Protein AF-A0A820RDC5-F1 (afdb_monomer_lite)

pLDDT: mean 77.47, std 9.78, range [44.88, 86.75]

Sequence (93 aa):
MFSQLKVSPSVFREWMLSCDNENLKYDFLKQLEKYLPTCDELKTLADFQNEINDLQYSEQYFCAIGDIKRLKQRLKTLLFKANSSRAFSNSRF

Foldseek 3Di:
DCVVPPDDLLVLLVCLVVVPLVPCALVNLVVCLVPQDDLVLLVVLCVCQVVLVVDDPVSVNSNSCSPPPPSVVSSVVSNCVNVVVVVVVPPDD

Structure (mmCIF, N/CA/C/O backbone):
data_AF-A0A820RDC5-F1
#
_entry.id   AF-A0A820RDC5-F1
#
loop_
_atom_site.group_PDB
_atom_site.id
_atom_site.type_symbol
_atom_site.label_atom_id
_atom_site.label_alt_id
_atom_site.label_comp_id
_atom_site.label_asym_id
_atom_site.label_entity_id
_atom_site.label_seq_id
_atom_site.pdbx_PDB_ins_code
_atom_site.Cartn_x
_atom_site.Cartn_y
_atom_site.Cartn_z
_atom_site.occupancy
_atom_site.B_iso_or_equiv
_atom_site.auth_seq_id
_atom_site.auth_comp_id
_atom_site.auth_asym_id
_atom_site.auth_atom_id
_atom_site.pdbx_PDB_model_num
ATOM 1 N N . MET A 1 1 ? 1.698 9.276 -6.633 1.00 68.19 1 MET A N 1
ATOM 2 C CA . MET A 1 1 ? 2.689 8.177 -6.706 1.00 68.19 1 MET A CA 1
ATOM 3 C C . MET A 1 1 ? 2.380 7.182 -7.830 1.00 68.19 1 MET A C 1
ATOM 5 O O . MET A 1 1 ? 3.272 6.898 -8.613 1.00 68.19 1 MET A O 1
ATOM 9 N N . PHE A 1 2 ? 1.134 6.709 -7.987 1.00 66.94 2 PHE A N 1
ATOM 10 C CA . PHE A 1 2 ? 0.779 5.680 -8.981 1.00 66.94 2 PHE A CA 1
ATOM 11 C C . PHE A 1 2 ? 0.778 6.154 -10.441 1.00 66.94 2 PHE A C 1
ATOM 13 O O . PHE A 1 2 ? 0.897 5.335 -11.332 1.00 66.94 2 PHE A O 1
ATOM 20 N N . SER A 1 3 ? 0.749 7.465 -10.708 1.00 66.56 3 SER A N 1
ATOM 21 C CA . SER A 1 3 ? 0.844 8.004 -12.078 1.00 66.56 3 SER A CA 1
ATOM 22 C C . SER A 1 3 ? 2.156 7.638 -12.796 1.00 66.56 3 SER A C 1
ATOM 24 O O . SER A 1 3 ? 2.193 7.603 -14.023 1.00 66.56 3 SER A O 1
ATOM 26 N N . GLN A 1 4 ? 3.226 7.323 -12.051 1.00 67.56 4 GLN A N 1
ATOM 27 C CA . GLN A 1 4 ? 4.468 6.801 -12.636 1.00 67.56 4 GLN A CA 1
ATOM 28 C C . GLN A 1 4 ? 4.421 5.290 -12.903 1.00 67.56 4 GLN A C 1
ATOM 30 O O . GLN A 1 4 ? 5.213 4.791 -13.701 1.00 67.56 4 GLN A O 1
ATOM 35 N N . LEU A 1 5 ? 3.490 4.566 -12.278 1.00 70.25 5 LEU A N 1
ATOM 36 C CA . LEU A 1 5 ? 3.246 3.159 -12.555 1.00 70.25 5 LEU A CA 1
ATOM 37 C C . LEU A 1 5 ? 2.231 3.041 -13.684 1.00 70.25 5 LEU A C 1
ATOM 39 O O . LEU A 1 5 ? 1.029 3.156 -13.484 1.00 70.25 5 LEU A O 1
ATOM 43 N N . LYS A 1 6 ? 2.718 2.733 -14.884 1.00 74.19 6 LYS A N 1
ATOM 44 C CA . LYS A 1 6 ? 1.867 2.349 -16.018 1.00 74.19 6 LYS A CA 1
ATOM 45 C C . LYS A 1 6 ? 1.441 0.877 -15.931 1.00 74.19 6 LYS A C 1
ATOM 47 O O . LYS A 1 6 ? 1.501 0.165 -16.929 1.00 74.19 6 LYS A O 1
ATOM 52 N N . VAL A 1 7 ? 1.078 0.394 -14.741 1.00 81.81 7 VAL A N 1
ATOM 53 C CA . VAL A 1 7 ? 0.695 -1.011 -14.526 1.00 81.81 7 VAL A CA 1
ATOM 54 C C . VAL A 1 7 ? -0.639 -1.125 -13.810 1.00 81.81 7 VAL A C 1
ATOM 56 O O . VAL A 1 7 ? -1.001 -0.273 -13.003 1.00 81.81 7 VAL A O 1
ATOM 59 N N . SER A 1 8 ? -1.362 -2.203 -14.104 1.00 85.38 8 SER A N 1
ATOM 60 C CA . SER A 1 8 ? -2.642 -2.508 -13.462 1.00 85.38 8 SER A CA 1
ATOM 61 C C . SER A 1 8 ? -2.453 -2.905 -11.989 1.00 85.38 8 SER A C 1
ATOM 63 O O . SER A 1 8 ? -1.401 -3.453 -11.642 1.00 85.38 8 SER A O 1
ATOM 65 N N . PRO A 1 9 ? -3.463 -2.698 -11.122 1.00 81.94 9 PRO A N 1
ATOM 66 C CA . PRO A 1 9 ? -3.401 -3.064 -9.704 1.00 81.94 9 PRO A CA 1
ATOM 67 C C . PRO A 1 9 ? -3.052 -4.545 -9.466 1.00 81.94 9 PRO A C 1
ATOM 69 O O . PRO A 1 9 ? -2.311 -4.851 -8.533 1.00 81.94 9 PRO A O 1
ATOM 72 N N . SER A 1 10 ? -3.465 -5.458 -10.354 1.00 83.38 10 SER A N 1
ATOM 73 C CA . SER A 1 10 ? -3.090 -6.882 -10.288 1.00 83.38 10 SER A CA 1
ATOM 74 C C . SER A 1 10 ? -1.587 -7.117 -10.476 1.00 83.38 10 SER A C 1
ATOM 76 O O . SER A 1 10 ? -0.975 -7.854 -9.710 1.00 83.38 10 SER A O 1
ATOM 78 N N . VAL A 1 11 ? -0.971 -6.444 -11.453 1.00 85.94 11 VAL A N 1
ATOM 79 C CA . VAL A 1 11 ? 0.480 -6.529 -11.709 1.00 85.94 11 VAL A CA 1
ATOM 80 C C . VAL A 1 11 ? 1.256 -5.895 -10.557 1.00 85.94 11 VAL A C 1
ATOM 82 O O . VAL A 1 11 ? 2.259 -6.434 -10.099 1.00 85.94 11 VAL A O 1
ATOM 85 N N . PHE A 1 12 ? 0.759 -4.773 -10.033 1.00 84.56 12 PHE A N 1
ATOM 86 C CA . PHE A 1 12 ? 1.358 -4.119 -8.875 1.00 84.56 12 PHE A CA 1
ATOM 87 C C . PHE A 1 12 ? 1.365 -5.017 -7.630 1.00 84.56 12 PHE A C 1
ATOM 89 O O . PHE A 1 12 ? 2.375 -5.110 -6.926 1.00 84.56 12 PHE A O 1
ATOM 96 N N . ARG A 1 13 ? 0.252 -5.714 -7.379 1.00 85.50 13 ARG A N 1
ATOM 97 C CA . ARG A 1 13 ? 0.150 -6.726 -6.324 1.00 85.50 13 ARG A CA 1
ATOM 98 C C . ARG A 1 13 ? 1.208 -7.813 -6.504 1.00 85.50 13 ARG A C 1
ATOM 100 O O . ARG A 1 13 ? 1.857 -8.200 -5.535 1.00 85.50 13 ARG A O 1
ATOM 107 N N . GLU A 1 14 ? 1.408 -8.277 -7.730 1.00 86.19 14 GLU A N 1
ATOM 108 C CA . GLU A 1 14 ? 2.399 -9.302 -8.054 1.00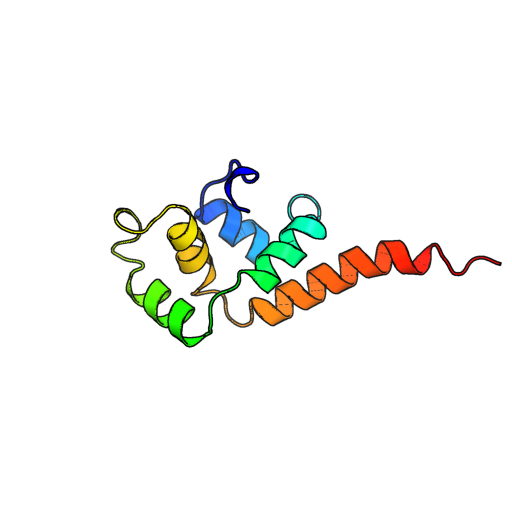 86.19 14 GLU A CA 1
ATOM 109 C C . GLU A 1 14 ? 3.832 -8.823 -7.793 1.00 86.19 14 GLU A C 1
ATOM 111 O O . GLU A 1 14 ? 4.609 -9.530 -7.154 1.00 86.19 14 GLU A O 1
ATOM 116 N N . TRP A 1 15 ? 4.158 -7.577 -8.146 1.00 84.88 15 TRP A N 1
ATOM 117 C CA . TRP A 1 15 ? 5.444 -6.959 -7.798 1.00 84.88 15 TRP A CA 1
ATOM 118 C C . TRP A 1 15 ? 5.673 -6.876 -6.285 1.00 84.88 15 TRP A C 1
ATOM 120 O O . TRP A 1 15 ? 6.785 -7.120 -5.813 1.00 84.88 15 TRP A O 1
ATOM 130 N N . MET A 1 16 ? 4.627 -6.573 -5.507 1.00 82.75 16 MET A N 1
ATOM 131 C CA . MET A 1 16 ? 4.690 -6.568 -4.038 1.00 82.75 16 MET A CA 1
ATOM 132 C C . MET A 1 16 ? 4.860 -7.971 -3.441 1.00 82.75 16 MET A C 1
ATOM 134 O O . MET A 1 16 ? 5.527 -8.126 -2.416 1.00 82.75 16 MET A O 1
ATOM 138 N N . LEU A 1 17 ? 4.266 -8.995 -4.057 1.00 82.81 17 LEU A N 1
ATOM 139 C CA . LEU A 1 17 ? 4.404 -10.393 -3.635 1.00 82.81 17 LEU A CA 1
ATOM 140 C C . LEU A 1 17 ? 5.794 -10.950 -3.956 1.00 82.81 17 LEU A C 1
ATOM 142 O O . LEU A 1 17 ? 6.406 -11.577 -3.090 1.00 82.81 17 LEU A O 1
ATOM 146 N N . SER A 1 18 ? 6.287 -10.677 -5.163 1.00 82.75 18 SER A N 1
ATOM 147 C CA . SER A 1 18 ? 7.602 -11.106 -5.650 1.00 82.75 18 SER A CA 1
ATOM 148 C C . SER A 1 18 ? 8.751 -10.242 -5.132 1.00 82.75 18 SER A C 1
ATOM 150 O O . SER A 1 18 ? 9.911 -10.593 -5.337 1.00 82.75 18 SER A O 1
ATOM 152 N N . CYS A 1 19 ? 8.458 -9.144 -4.420 1.00 75.75 19 CYS A N 1
ATOM 153 C CA . CYS A 1 19 ? 9.462 -8.199 -3.932 1.00 75.75 19 CYS A CA 1
ATOM 154 C C . CYS A 1 19 ? 10.383 -7.716 -5.071 1.00 75.75 19 CYS A C 1
ATOM 156 O O . CYS A 1 19 ? 11.612 -7.771 -4.964 1.00 75.75 19 CYS A O 1
ATOM 158 N N . ASP A 1 20 ? 9.772 -7.266 -6.168 1.00 78.00 20 ASP A N 1
ATOM 159 C CA . ASP A 1 20 ? 10.472 -6.918 -7.403 1.00 78.00 20 ASP A CA 1
ATOM 160 C C . ASP A 1 20 ? 11.316 -5.642 -7.238 1.00 78.00 20 ASP A C 1
ATOM 162 O O . ASP A 1 20 ? 10.812 -4.519 -7.264 1.00 78.00 20 ASP A O 1
ATOM 166 N N . ASN A 1 21 ? 12.620 -5.811 -7.010 1.00 70.00 21 ASN A N 1
ATOM 167 C CA . ASN A 1 21 ? 13.537 -4.712 -6.691 1.00 70.00 21 ASN A CA 1
ATOM 168 C C . ASN A 1 21 ? 13.976 -3.908 -7.934 1.00 70.00 21 ASN A C 1
ATOM 170 O O . ASN A 1 21 ? 14.642 -2.883 -7.784 1.00 70.00 21 ASN A O 1
ATOM 174 N N . GLU A 1 22 ? 13.643 -4.361 -9.145 1.00 73.38 22 GLU A N 1
ATOM 175 C CA . GLU A 1 22 ? 13.956 -3.645 -10.389 1.00 73.38 22 GLU A CA 1
ATOM 176 C C . GLU A 1 22 ? 12.891 -2.596 -10.710 1.00 73.38 22 GLU A C 1
ATOM 178 O O . GLU A 1 22 ? 13.212 -1.440 -11.009 1.00 73.38 22 GLU A O 1
ATOM 183 N N . ASN A 1 23 ? 11.618 -2.972 -10.575 1.00 74.25 23 ASN A N 1
ATOM 184 C CA . ASN A 1 23 ? 10.500 -2.071 -10.830 1.00 74.25 23 ASN A CA 1
ATOM 185 C C . ASN A 1 23 ? 10.176 -1.188 -9.613 1.00 74.25 23 ASN A C 1
ATOM 187 O O . ASN A 1 23 ? 9.840 -0.007 -9.762 1.00 74.25 23 ASN A O 1
ATOM 191 N N . LEU A 1 24 ? 10.330 -1.713 -8.392 1.00 78.00 24 LEU A N 1
ATOM 192 C CA . LEU A 1 24 ? 10.066 -0.976 -7.155 1.00 78.00 24 LEU A CA 1
ATOM 193 C C . LEU A 1 24 ? 11.318 -0.233 -6.678 1.00 78.00 24 LEU A C 1
ATOM 195 O O . LEU A 1 24 ? 12.0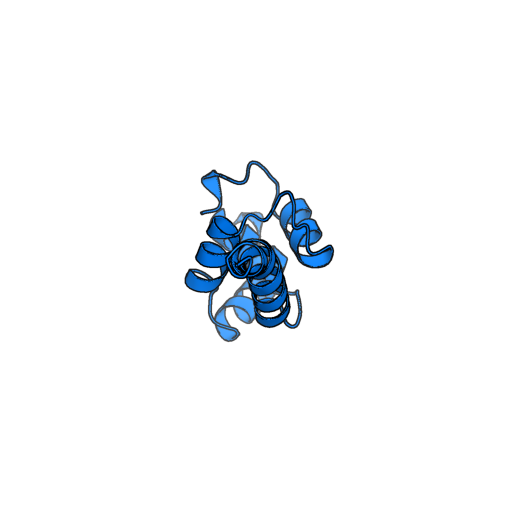51 -0.674 -5.792 1.00 78.00 24 LEU A O 1
ATOM 199 N N . LYS A 1 25 ? 11.554 0.943 -7.265 1.00 80.75 25 LYS A N 1
ATOM 200 C CA . LYS A 1 25 ? 12.671 1.816 -6.875 1.00 80.75 25 LYS A CA 1
ATOM 201 C C . LYS A 1 25 ? 12.522 2.329 -5.442 1.00 80.75 25 LYS A C 1
ATOM 203 O O . LYS A 1 25 ? 11.414 2.529 -4.948 1.00 80.75 25 LYS A O 1
ATOM 208 N N . TYR A 1 26 ? 13.656 2.648 -4.814 1.00 82.25 26 TYR A N 1
ATOM 209 C CA . TYR A 1 26 ? 13.712 3.184 -3.449 1.00 82.25 26 TYR A CA 1
ATOM 210 C C . TYR A 1 26 ? 12.762 4.370 -3.226 1.00 82.25 26 TYR A C 1
ATOM 212 O O . TYR A 1 26 ? 12.030 4.373 -2.245 1.00 82.25 26 TYR A O 1
ATOM 220 N N . ASP A 1 27 ? 12.733 5.347 -4.140 1.00 82.25 27 ASP A N 1
ATOM 221 C CA . ASP A 1 27 ? 11.869 6.529 -4.005 1.00 82.25 27 ASP A CA 1
ATOM 222 C C . ASP A 1 27 ? 10.382 6.153 -4.005 1.00 82.25 27 ASP A C 1
ATOM 224 O O . ASP A 1 27 ? 9.618 6.590 -3.145 1.00 82.25 27 ASP A O 1
ATOM 228 N N . PHE A 1 28 ? 9.997 5.242 -4.903 1.00 83.00 28 PHE A N 1
ATOM 229 C CA . PHE A 1 28 ? 8.635 4.738 -4.989 1.00 83.00 28 PHE A CA 1
ATOM 230 C C . PHE A 1 28 ? 8.234 3.968 -3.728 1.00 83.00 28 PHE A C 1
ATOM 232 O O . PHE A 1 28 ? 7.170 4.220 -3.170 1.00 83.00 28 PHE A O 1
ATOM 239 N N . LEU A 1 29 ? 9.101 3.085 -3.227 1.00 83.75 29 LEU A N 1
ATOM 240 C CA . LEU A 1 29 ? 8.878 2.375 -1.968 1.00 83.75 29 LEU A CA 1
ATOM 241 C C . LEU A 1 29 ? 8.748 3.346 -0.782 1.00 83.75 29 LEU A C 1
ATOM 243 O O . LEU A 1 29 ? 7.901 3.154 0.087 1.00 83.75 29 LEU A O 1
ATOM 247 N N . LYS A 1 30 ? 9.545 4.419 -0.755 1.00 85.06 30 LYS A N 1
ATOM 248 C CA . LYS A 1 30 ? 9.490 5.442 0.299 1.00 85.06 30 LYS A CA 1
ATOM 249 C C . LYS A 1 30 ? 8.178 6.219 0.263 1.00 85.06 30 LYS A C 1
ATOM 251 O O . LYS A 1 30 ? 7.585 6.482 1.307 1.00 85.06 30 LYS A O 1
ATOM 256 N N . GLN A 1 31 ? 7.718 6.573 -0.937 1.00 85.81 31 GLN A N 1
ATOM 257 C CA . GLN A 1 31 ? 6.398 7.165 -1.127 1.00 85.81 31 GLN A CA 1
ATOM 258 C C . GLN A 1 31 ? 5.316 6.183 -0.679 1.00 85.81 31 GLN A C 1
ATOM 260 O O . GLN A 1 31 ? 4.458 6.561 0.110 1.00 85.81 31 GLN A O 1
ATOM 265 N N . LEU A 1 32 ? 5.391 4.922 -1.102 1.00 83.06 32 LEU A N 1
ATOM 266 C CA . LEU A 1 32 ? 4.418 3.902 -0.734 1.00 83.06 32 LEU A CA 1
ATOM 267 C C . LEU A 1 32 ? 4.332 3.723 0.785 1.00 83.06 32 LEU A C 1
ATOM 269 O O . LEU A 1 32 ? 3.229 3.634 1.296 1.00 83.06 32 LEU A O 1
ATOM 273 N N . GLU A 1 33 ? 5.455 3.743 1.513 1.00 84.25 33 GLU A N 1
ATOM 274 C CA . GLU A 1 33 ? 5.465 3.719 2.984 1.00 84.25 33 GLU A CA 1
ATOM 275 C C . GLU A 1 33 ? 4.784 4.956 3.593 1.00 84.25 33 GLU A C 1
ATOM 277 O O . GLU A 1 33 ? 4.018 4.825 4.546 1.00 84.25 33 GLU A O 1
ATOM 282 N N . LYS A 1 34 ? 5.038 6.148 3.037 1.00 83.69 34 LYS A N 1
ATOM 283 C CA . LYS A 1 34 ? 4.487 7.420 3.533 1.00 83.69 34 LYS A CA 1
ATOM 284 C C . LYS A 1 34 ? 2.989 7.566 3.270 1.00 83.69 34 LYS A C 1
ATOM 286 O O . LYS A 1 34 ? 2.281 8.129 4.097 1.00 83.69 34 LYS A O 1
ATOM 291 N N . TYR A 1 35 ? 2.528 7.101 2.115 1.00 83.00 35 TYR A N 1
ATOM 292 C CA . TYR A 1 35 ? 1.127 7.166 1.712 1.00 83.00 35 TYR A CA 1
ATOM 293 C C . TYR A 1 35 ? 0.348 5.895 2.062 1.00 83.00 35 TYR A C 1
ATOM 295 O O . TYR A 1 35 ? -0.824 5.796 1.712 1.00 83.00 35 TYR A O 1
ATOM 303 N N . LEU A 1 36 ? 0.982 4.916 2.717 1.00 81.62 36 LEU A N 1
ATOM 304 C CA . LEU A 1 36 ? 0.327 3.673 3.095 1.00 81.62 36 LEU A CA 1
ATOM 305 C C . LEU A 1 36 ? -0.771 3.979 4.120 1.00 81.62 36 LEU A C 1
ATOM 307 O O . LEU A 1 36 ? -0.448 4.480 5.204 1.00 81.62 36 LEU A O 1
ATOM 311 N N . PRO A 1 37 ? -2.039 3.659 3.821 1.00 81.06 37 PRO A N 1
ATOM 312 C CA . PRO A 1 37 ? -3.122 3.903 4.752 1.00 81.06 37 PRO A CA 1
ATOM 313 C C . PRO A 1 37 ? -3.002 2.989 5.983 1.00 81.06 37 PRO A C 1
ATOM 315 O O . PRO A 1 37 ? -2.171 2.072 6.066 1.00 81.06 37 PRO A O 1
ATOM 318 N N . THR A 1 38 ? -3.790 3.288 7.009 1.00 82.25 38 THR A N 1
ATOM 319 C CA . THR A 1 38 ? -3.757 2.565 8.285 1.00 82.25 38 THR A CA 1
ATOM 320 C C . THR A 1 38 ? -4.242 1.121 8.101 1.00 82.25 38 THR A C 1
ATOM 322 O O . THR A 1 38 ? -4.941 0.806 7.145 1.00 82.25 38 THR A O 1
ATOM 325 N N . CYS A 1 39 ? -3.891 0.209 9.015 1.00 75.69 39 CYS A N 1
ATOM 326 C CA . CYS A 1 39 ? -4.368 -1.180 8.937 1.00 75.69 39 CYS A CA 1
ATOM 327 C C . CYS A 1 39 ? -5.902 -1.290 8.915 1.00 75.69 39 CYS A C 1
ATOM 329 O O . CYS A 1 39 ? -6.415 -2.243 8.342 1.00 75.69 39 CYS A O 1
ATOM 331 N N . ASP A 1 40 ? -6.598 -0.339 9.540 1.00 81.50 40 ASP A N 1
ATOM 332 C CA . ASP A 1 40 ? -8.061 -0.261 9.553 1.00 81.50 40 ASP A CA 1
ATOM 333 C C . ASP A 1 40 ? -8.608 0.103 8.165 1.00 81.50 40 ASP A C 1
ATOM 335 O O . ASP A 1 40 ? -9.378 -0.650 7.587 1.00 81.50 40 ASP A O 1
ATOM 339 N N . GLU A 1 41 ? -8.070 1.166 7.563 1.00 83.19 41 GLU A N 1
ATOM 340 C CA . GLU A 1 41 ? -8.375 1.605 6.195 1.00 83.19 41 GLU A CA 1
ATOM 341 C C . GLU A 1 41 ? -8.110 0.505 5.159 1.00 83.19 41 GLU A C 1
ATOM 343 O O . GLU A 1 41 ? -8.929 0.264 4.283 1.00 83.19 41 GLU A O 1
ATOM 348 N N . LEU A 1 42 ? -6.987 -0.217 5.267 1.00 83.12 42 LEU A N 1
ATOM 349 C CA . LEU A 1 42 ? -6.697 -1.347 4.375 1.00 83.12 42 LEU A CA 1
ATOM 350 C C . LEU A 1 42 ? -7.714 -2.480 4.527 1.00 83.12 42 LEU A C 1
ATOM 352 O O . LEU A 1 42 ? -8.034 -3.143 3.545 1.00 83.12 42 LEU A O 1
ATOM 356 N N . LYS A 1 43 ? -8.205 -2.710 5.747 1.00 80.12 43 LYS A N 1
ATOM 357 C CA . LYS A 1 43 ? -9.250 -3.698 6.023 1.00 80.12 43 LYS A CA 1
ATOM 358 C C . LYS A 1 43 ? -10.568 -3.284 5.387 1.00 80.12 43 LYS A C 1
ATOM 360 O O . LYS A 1 43 ? -11.198 -4.108 4.738 1.00 80.12 43 LYS A O 1
ATOM 365 N N . THR A 1 44 ? -10.934 -2.017 5.544 1.00 83.94 44 THR A N 1
ATOM 366 C CA . THR A 1 44 ? -12.109 -1.422 4.911 1.00 83.94 44 THR A CA 1
ATOM 367 C C . THR A 1 44 ? -12.008 -1.543 3.394 1.00 83.94 44 THR A C 1
ATOM 369 O O . THR A 1 44 ? -12.896 -2.099 2.762 1.00 83.94 44 THR A O 1
ATOM 372 N N . LEU A 1 45 ? -10.879 -1.148 2.801 1.00 83.62 45 LEU A N 1
ATOM 373 C CA . LEU A 1 45 ? -10.639 -1.279 1.362 1.00 83.62 45 LEU A CA 1
ATOM 374 C C . LEU A 1 45 ? -10.685 -2.736 0.881 1.00 83.62 45 LEU A C 1
ATOM 376 O O . LEU A 1 45 ? -11.169 -2.989 -0.216 1.00 83.62 45 LEU A O 1
ATOM 380 N N . ALA A 1 46 ? -10.202 -3.693 1.677 1.00 79.19 46 ALA A N 1
ATOM 381 C CA . ALA A 1 46 ? -10.297 -5.116 1.353 1.00 79.19 46 ALA A CA 1
ATOM 382 C C . ALA A 1 46 ? -11.751 -5.630 1.355 1.00 79.19 46 ALA A C 1
ATOM 384 O O . ALA A 1 46 ? -12.074 -6.535 0.586 1.00 79.19 46 ALA A O 1
ATOM 385 N N . ASP A 1 47 ? -12.629 -5.041 2.170 1.00 83.25 47 ASP A N 1
ATOM 386 C CA . ASP A 1 47 ? -14.071 -5.317 2.157 1.00 83.25 47 ASP A CA 1
ATOM 387 C C . ASP A 1 47 ? -14.717 -4.804 0.855 1.00 83.25 47 ASP A C 1
ATOM 389 O O . ASP A 1 47 ? -15.467 -5.520 0.188 1.00 83.25 47 ASP A O 1
ATOM 393 N N . PHE A 1 48 ? -14.287 -3.624 0.396 1.00 79.81 48 PHE A N 1
ATOM 394 C CA . PHE A 1 48 ? -14.692 -3.022 -0.879 1.00 79.81 48 PHE A CA 1
ATOM 395 C C . PHE A 1 48 ? -14.050 -3.659 -2.126 1.00 79.81 48 PHE A C 1
ATOM 397 O O . PHE A 1 48 ? -14.214 -3.128 -3.224 1.00 79.81 48 PHE A O 1
ATOM 404 N N . GLN A 1 49 ? -13.365 -4.811 -2.032 1.00 74.88 49 GLN A N 1
ATOM 405 C CA . GLN A 1 49 ? -12.760 -5.438 -3.223 1.00 74.88 49 GLN A CA 1
ATOM 406 C C . GLN A 1 49 ? -13.788 -5.798 -4.307 1.00 74.88 49 GLN A C 1
ATOM 408 O O . GLN A 1 49 ? -13.428 -5.872 -5.478 1.00 74.88 49 GLN A O 1
ATOM 413 N N . ASN A 1 50 ? -15.053 -6.035 -3.929 1.00 77.94 50 ASN A N 1
ATOM 414 C CA . ASN A 1 50 ? -16.133 -6.281 -4.892 1.00 77.94 50 ASN A CA 1
ATOM 415 C C . ASN A 1 50 ? -16.461 -5.028 -5.723 1.00 77.94 50 ASN A C 1
ATOM 417 O O . ASN A 1 50 ? -16.805 -5.147 -6.893 1.00 77.94 50 ASN A O 1
ATOM 421 N N . GLU A 1 51 ? -16.264 -3.841 -5.149 1.00 83.38 51 GLU A N 1
ATOM 422 C CA . GLU A 1 51 ? -16.591 -2.536 -5.735 1.00 83.38 51 GLU A CA 1
ATOM 423 C C . GLU A 1 51 ? -15.316 -1.778 -6.167 1.00 83.38 51 GLU A C 1
ATOM 425 O O . GLU A 1 51 ? -15.297 -0.556 -6.279 1.00 83.38 51 GLU A O 1
ATOM 430 N N . ILE A 1 52 ? -14.222 -2.497 -6.455 1.00 80.00 52 ILE A N 1
ATOM 431 C CA . ILE A 1 52 ? -12.950 -1.926 -6.943 1.00 80.00 52 ILE A CA 1
ATOM 432 C C . ILE A 1 52 ? -13.125 -0.990 -8.151 1.00 80.00 52 ILE A C 1
ATOM 434 O O . ILE A 1 52 ? -12.370 -0.034 -8.295 1.00 80.00 52 ILE A O 1
ATOM 438 N N . ASN A 1 53 ? -14.115 -1.230 -9.012 1.00 79.00 53 ASN A N 1
ATOM 439 C CA . ASN A 1 53 ? -14.367 -0.375 -10.176 1.00 79.00 53 ASN A CA 1
ATOM 440 C C . ASN A 1 53 ? -14.949 1.002 -9.809 1.00 79.00 53 ASN A C 1
ATOM 442 O O . ASN A 1 53 ? -14.779 1.935 -10.591 1.00 79.00 53 ASN A O 1
ATOM 446 N N . ASP A 1 54 ? -15.598 1.127 -8.649 1.00 82.88 54 ASP A N 1
ATOM 447 C CA . ASP A 1 54 ? -16.170 2.386 -8.148 1.00 82.88 54 ASP A CA 1
ATOM 448 C C . ASP A 1 54 ? -15.144 3.194 -7.323 1.00 82.88 54 ASP A C 1
ATOM 450 O O . ASP A 1 54 ? -15.206 4.419 -7.229 1.00 82.88 54 ASP A O 1
ATOM 454 N N . LEU A 1 55 ? -14.127 2.507 -6.790 1.00 82.75 55 LEU A N 1
ATOM 455 C CA . LEU A 1 55 ? -13.018 3.100 -6.042 1.00 82.75 55 LEU A CA 1
ATOM 456 C C . LEU A 1 55 ? -12.099 3.948 -6.932 1.00 82.75 55 LEU A C 1
ATOM 458 O O . LEU A 1 55 ? -11.843 3.639 -8.104 1.00 82.75 55 LEU A O 1
ATOM 462 N N . GLN A 1 56 ? -11.508 4.997 -6.352 1.00 83.31 56 GLN A N 1
ATOM 463 C CA . GLN A 1 56 ? -10.571 5.849 -7.079 1.00 83.31 56 GLN A CA 1
ATOM 464 C C . GLN A 1 56 ? -9.319 5.078 -7.495 1.00 83.31 56 GLN A C 1
ATOM 466 O O . GLN A 1 56 ? -8.863 4.173 -6.801 1.00 83.31 56 GLN A O 1
ATOM 471 N N . TYR A 1 57 ? -8.668 5.518 -8.577 1.00 81.56 57 TYR A N 1
ATOM 472 C CA . TYR A 1 57 ? -7.467 4.869 -9.115 1.00 81.56 57 TYR A CA 1
ATOM 473 C C . TYR A 1 57 ? -6.416 4.535 -8.044 1.00 81.56 57 TYR A C 1
ATOM 475 O O . TYR A 1 57 ? -5.900 3.430 -8.040 1.00 81.56 57 TYR A O 1
ATOM 483 N N . SER A 1 58 ? -6.133 5.443 -7.097 1.00 80.88 58 SER A N 1
ATOM 484 C CA . SER A 1 58 ? -5.192 5.170 -5.993 1.00 80.88 58 SER A CA 1
ATOM 485 C C . SER A 1 58 ? -5.705 4.117 -5.006 1.00 80.88 58 SER A C 1
ATOM 487 O O . SER A 1 58 ? -4.924 3.296 -4.530 1.00 80.88 58 SER A O 1
ATOM 489 N N . GLU A 1 59 ? -6.999 4.127 -4.699 1.00 84.75 59 GLU A N 1
ATOM 490 C CA . GLU A 1 59 ? -7.634 3.180 -3.780 1.00 84.75 59 GLU A CA 1
ATOM 491 C C . GLU A 1 59 ? -7.669 1.770 -4.359 1.00 84.75 59 GLU A C 1
ATOM 493 O O . GLU A 1 59 ? -7.452 0.816 -3.620 1.00 84.75 59 GLU A O 1
ATOM 498 N N . GLN A 1 60 ? -7.813 1.624 -5.678 1.00 86.75 60 GLN A N 1
ATOM 499 C CA . GLN A 1 60 ? -7.712 0.326 -6.350 1.00 86.75 60 GLN A CA 1
ATOM 500 C C . GLN A 1 60 ? -6.362 -0.354 -6.077 1.00 86.75 60 GLN A C 1
ATOM 502 O O . GLN A 1 60 ? -6.311 -1.559 -5.824 1.00 86.75 60 GLN A O 1
ATOM 507 N N . TYR A 1 61 ? -5.260 0.409 -6.053 1.00 84.69 61 TYR A N 1
ATOM 508 C CA . TYR A 1 61 ? -3.947 -0.129 -5.671 1.00 84.69 61 TYR A CA 1
ATOM 509 C C . TYR A 1 61 ? -3.896 -0.515 -4.197 1.00 84.69 61 TYR A C 1
ATOM 511 O O . TYR A 1 61 ? -3.348 -1.567 -3.868 1.00 84.69 61 TYR A O 1
ATOM 519 N N . PHE A 1 62 ? -4.446 0.319 -3.312 1.00 84.56 62 PHE A N 1
ATOM 520 C CA . PHE A 1 62 ? -4.460 0.040 -1.876 1.00 84.56 62 PHE A CA 1
ATOM 521 C C . PHE A 1 62 ? -5.340 -1.162 -1.523 1.00 84.56 62 PHE A C 1
ATOM 523 O O . PHE A 1 62 ? -4.937 -1.974 -0.697 1.00 84.56 62 PHE A O 1
ATOM 530 N N . CYS A 1 63 ? -6.476 -1.327 -2.194 1.00 85.19 63 CYS A N 1
ATOM 531 C CA . CYS A 1 63 ? -7.343 -2.496 -2.107 1.00 85.19 63 CYS A CA 1
ATOM 532 C C . CYS A 1 63 ? -6.603 -3.757 -2.585 1.00 85.19 63 CYS A C 1
ATOM 534 O O . CYS A 1 63 ? -6.515 -4.741 -1.850 1.00 85.19 63 CYS A O 1
ATOM 536 N N . ALA A 1 64 ? -5.943 -3.696 -3.750 1.00 83.25 64 ALA A N 1
ATOM 537 C CA . ALA A 1 64 ? -5.188 -4.823 -4.305 1.00 83.25 64 ALA A CA 1
ATOM 538 C C . ALA A 1 64 ? -4.033 -5.304 -3.404 1.00 83.25 64 ALA A C 1
ATOM 540 O O . ALA A 1 64 ? -3.692 -6.490 -3.412 1.00 83.25 64 ALA A O 1
ATOM 541 N N . ILE A 1 65 ?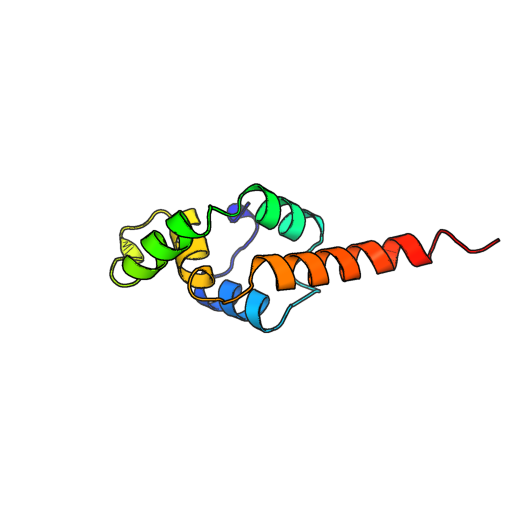 -3.427 -4.405 -2.619 1.00 80.62 65 ILE A N 1
ATOM 542 C CA . ILE A 1 65 ? -2.372 -4.746 -1.649 1.00 80.62 65 ILE A CA 1
ATOM 543 C C . ILE A 1 65 ? -2.881 -4.896 -0.207 1.00 80.62 65 ILE A C 1
ATOM 545 O O . ILE A 1 65 ? -2.111 -5.337 0.646 1.00 80.62 65 ILE A O 1
ATOM 549 N N . GLY A 1 66 ? -4.136 -4.547 0.081 1.00 78.06 66 GLY A N 1
ATOM 550 C CA . GLY A 1 66 ? -4.727 -4.575 1.425 1.00 78.06 66 GLY A CA 1
ATOM 551 C C . GLY A 1 66 ? -4.891 -5.987 1.982 1.00 78.06 66 GLY A C 1
ATOM 552 O O . GLY A 1 66 ? -4.724 -6.203 3.181 1.00 78.06 66 GLY A O 1
ATOM 553 N N . ASP A 1 67 ? -5.084 -6.965 1.097 1.00 76.12 67 ASP A N 1
ATOM 554 C CA . ASP A 1 67 ? -5.071 -8.395 1.428 1.00 76.12 67 ASP A CA 1
ATOM 555 C C . ASP A 1 67 ? -3.656 -8.923 1.768 1.00 76.12 67 ASP A C 1
ATOM 557 O O . ASP A 1 67 ? -3.487 -9.925 2.473 1.00 76.12 67 ASP A O 1
ATOM 561 N N . ILE A 1 68 ? -2.592 -8.236 1.327 1.00 79.5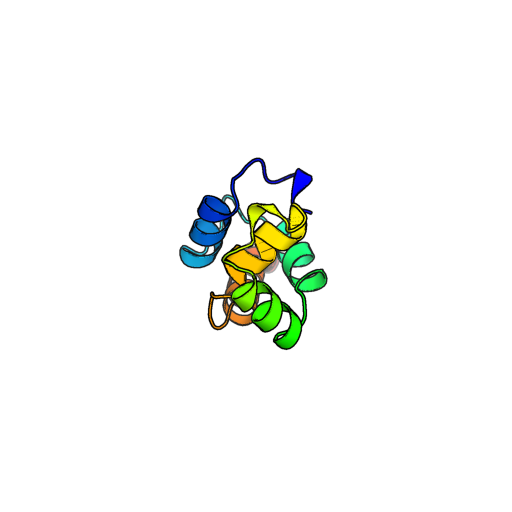0 68 ILE A N 1
ATOM 562 C CA . ILE A 1 68 ? -1.216 -8.696 1.549 1.00 79.50 68 ILE A CA 1
ATOM 563 C C . ILE A 1 68 ? -0.843 -8.541 3.027 1.00 79.50 68 ILE A C 1
ATOM 565 O O . ILE A 1 68 ? -0.484 -7.469 3.527 1.00 79.50 68 ILE A O 1
ATOM 569 N N . LYS A 1 69 ? -0.805 -9.672 3.735 1.00 73.62 69 LYS A N 1
ATOM 570 C CA . LYS A 1 69 ? -0.318 -9.717 5.117 1.00 73.62 69 LYS A CA 1
ATOM 571 C C . LYS A 1 69 ? 1.128 -9.228 5.209 1.00 73.62 69 LYS A C 1
ATOM 573 O O . LYS A 1 69 ? 2.003 -9.632 4.444 1.00 73.62 69 LYS A O 1
ATOM 578 N N . ARG A 1 70 ? 1.392 -8.405 6.231 1.00 77.56 70 ARG A N 1
ATOM 579 C CA . ARG A 1 70 ? 2.724 -7.864 6.559 1.00 77.56 70 ARG A CA 1
ATOM 580 C C . ARG A 1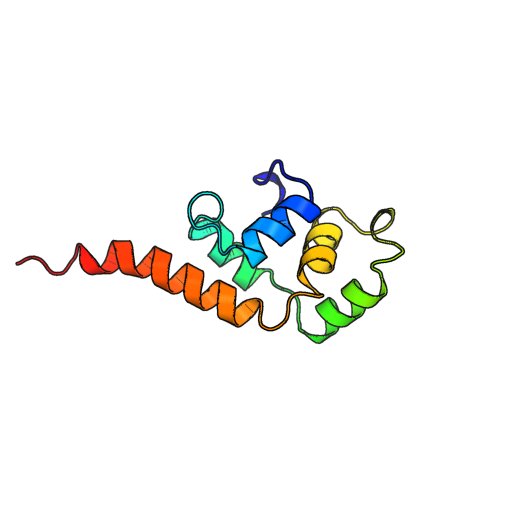 70 ? 3.348 -7.014 5.442 1.00 77.56 70 ARG A C 1
ATOM 582 O O . ARG A 1 70 ? 4.575 -6.924 5.369 1.00 77.56 70 ARG A O 1
ATOM 589 N N . LEU A 1 71 ? 2.530 -6.337 4.631 1.00 78.62 71 LEU A N 1
ATOM 590 C CA . LEU A 1 71 ? 2.995 -5.448 3.561 1.00 78.62 71 LEU A CA 1
ATOM 591 C C . LEU A 1 71 ? 4.065 -4.455 4.051 1.00 78.62 71 LEU A C 1
ATOM 593 O O . LEU A 1 71 ? 5.158 -4.437 3.500 1.00 78.62 71 LEU A O 1
ATOM 597 N N . LYS A 1 72 ? 3.819 -3.727 5.155 1.00 78.19 72 LYS A N 1
ATOM 598 C CA . LYS A 1 72 ? 4.801 -2.794 5.754 1.00 78.19 72 LYS A CA 1
ATOM 599 C C . LYS A 1 72 ? 6.148 -3.454 6.064 1.00 78.19 72 LYS A C 1
ATOM 601 O O . LYS A 1 72 ? 7.187 -2.826 5.900 1.00 78.19 72 LYS A O 1
ATOM 606 N N . GLN A 1 73 ? 6.149 -4.707 6.520 1.00 82.06 73 GLN A N 1
ATOM 607 C CA . GLN A 1 73 ? 7.385 -5.415 6.850 1.00 82.06 73 GLN A CA 1
ATOM 608 C C . GLN A 1 73 ? 8.161 -5.789 5.584 1.00 82.06 73 GLN A C 1
ATOM 610 O O . GLN A 1 73 ? 9.362 -5.549 5.531 1.00 82.06 73 GLN A O 1
ATOM 615 N N . ARG A 1 74 ? 7.473 -6.277 4.542 1.00 83.75 74 ARG A N 1
ATOM 616 C CA . ARG A 1 74 ? 8.080 -6.534 3.224 1.00 83.75 74 ARG A CA 1
ATOM 617 C C . ARG A 1 74 ? 8.650 -5.263 2.599 1.00 83.75 74 ARG A C 1
ATOM 619 O O . ARG A 1 74 ? 9.790 -5.264 2.146 1.00 83.75 74 ARG A O 1
ATOM 626 N N . LEU A 1 75 ? 7.890 -4.171 2.659 1.00 82.69 75 LEU A N 1
ATOM 627 C CA . LEU A 1 75 ? 8.284 -2.846 2.179 1.00 82.69 75 LEU A CA 1
ATOM 628 C C . LEU A 1 75 ? 9.542 -2.343 2.897 1.00 82.69 75 LEU A C 1
ATOM 630 O O . LEU A 1 75 ? 10.490 -1.919 2.243 1.00 82.69 75 LEU A O 1
ATOM 634 N N . LYS A 1 76 ? 9.600 -2.476 4.230 1.00 82.44 76 LYS A N 1
ATOM 635 C CA . LYS A 1 76 ? 10.799 -2.159 5.020 1.00 82.44 76 LYS A CA 1
ATOM 636 C C . LYS A 1 76 ? 11.997 -3.020 4.631 1.00 82.44 76 LYS A C 1
ATOM 638 O O . LYS A 1 76 ? 13.094 -2.487 4.513 1.00 82.44 76 LYS A O 1
ATOM 643 N N . THR A 1 77 ? 11.814 -4.322 4.405 1.00 83.94 77 THR A N 1
ATOM 644 C CA . THR A 1 77 ? 12.898 -5.206 3.944 1.00 83.94 77 THR A CA 1
ATOM 645 C C . THR A 1 77 ? 13.403 -4.802 2.557 1.00 83.94 77 THR A C 1
ATOM 647 O O . THR A 1 77 ? 14.612 -4.746 2.350 1.00 83.94 77 THR A O 1
ATOM 650 N N . LEU A 1 78 ? 12.504 -4.470 1.628 1.00 82.94 78 LEU A N 1
ATOM 651 C CA . LEU A 1 78 ? 12.844 -3.969 0.293 1.00 82.94 78 LEU A CA 1
ATOM 652 C C . LEU A 1 78 ? 13.587 -2.630 0.351 1.00 82.94 78 LEU A C 1
ATOM 654 O O . LEU A 1 78 ? 14.662 -2.498 -0.228 1.00 82.94 78 LEU A O 1
ATOM 658 N N . LEU A 1 79 ? 13.059 -1.661 1.104 1.00 84.00 79 LEU A N 1
ATOM 659 C CA . LEU A 1 79 ? 13.701 -0.366 1.340 1.00 84.00 79 LEU A CA 1
ATOM 660 C C . LEU A 1 79 ? 15.086 -0.533 1.949 1.00 84.00 79 LEU A C 1
ATOM 662 O O . LEU A 1 79 ? 16.026 0.136 1.523 1.00 84.00 79 LEU A O 1
ATOM 666 N N . PHE A 1 80 ? 15.211 -1.436 2.922 1.00 81.88 80 PHE A N 1
ATOM 667 C CA . PHE A 1 80 ? 16.485 -1.752 3.541 1.00 81.88 80 PHE A CA 1
ATOM 668 C C . PHE A 1 80 ? 17.453 -2.323 2.507 1.00 81.88 80 PHE A C 1
ATOM 670 O O . PHE A 1 80 ? 18.518 -1.749 2.346 1.00 81.88 80 PHE A O 1
ATOM 677 N N . LYS A 1 81 ? 17.076 -3.346 1.724 1.00 79.06 81 LYS A N 1
ATOM 678 C CA . LYS A 1 81 ? 17.940 -3.910 0.666 1.00 79.06 81 LYS A CA 1
ATOM 679 C C . LYS A 1 81 ? 18.365 -2.860 -0.367 1.00 79.06 81 LYS A C 1
ATOM 681 O O . LYS A 1 81 ? 19.550 -2.773 -0.693 1.00 79.06 81 LYS A O 1
ATOM 686 N N . ALA A 1 82 ? 17.427 -2.042 -0.842 1.00 76.69 82 ALA A N 1
ATOM 687 C CA . ALA A 1 82 ? 17.697 -0.981 -1.808 1.00 76.69 82 ALA A CA 1
ATOM 688 C C . ALA A 1 82 ? 18.641 0.098 -1.242 1.00 76.69 82 ALA A C 1
ATOM 690 O O . ALA A 1 82 ? 19.535 0.571 -1.943 1.00 76.69 82 ALA A O 1
ATOM 691 N N . ASN A 1 83 ? 18.489 0.460 0.036 1.00 74.12 83 ASN A N 1
ATOM 692 C CA . ASN A 1 83 ? 19.371 1.407 0.718 1.00 74.12 83 ASN A CA 1
ATOM 693 C C . ASN A 1 83 ? 20.742 0.797 1.056 1.00 74.12 83 ASN A C 1
ATOM 695 O O . ASN A 1 83 ? 21.770 1.460 0.929 1.00 74.12 83 ASN A O 1
ATOM 699 N N . SER A 1 84 ? 20.774 -0.476 1.452 1.00 60.69 84 SER A N 1
ATOM 700 C CA . SER A 1 84 ? 21.991 -1.207 1.802 1.00 60.69 84 SER A CA 1
ATOM 701 C C . SER A 1 84 ? 22.968 -1.257 0.634 1.00 60.69 84 SER A C 1
ATOM 703 O O . SER A 1 84 ? 24.147 -0.989 0.844 1.00 60.69 84 SER A O 1
ATOM 705 N N . SER A 1 85 ? 22.501 -1.489 -0.600 1.00 57.22 85 SER A N 1
ATOM 706 C CA . SER A 1 85 ? 23.376 -1.448 -1.785 1.00 57.22 85 SER A CA 1
ATOM 707 C C . SER A 1 85 ? 24.122 -0.117 -1.934 1.00 57.22 85 SER A C 1
ATOM 709 O O . SER A 1 85 ? 25.206 -0.094 -2.504 1.00 57.22 85 SER A O 1
ATOM 711 N N . ARG A 1 86 ? 23.557 0.986 -1.429 1.00 55.00 86 ARG A N 1
ATOM 712 C CA . ARG A 1 86 ? 24.170 2.318 -1.477 1.00 55.00 86 ARG A CA 1
ATOM 713 C C . ARG A 1 86 ? 25.092 2.575 -0.282 1.00 55.00 86 ARG A C 1
ATOM 715 O O . ARG A 1 86 ? 26.107 3.243 -0.436 1.00 55.00 86 ARG A O 1
ATOM 722 N N . ALA A 1 87 ? 24.769 2.015 0.885 1.00 53.19 87 ALA A N 1
ATOM 723 C CA . ALA A 1 87 ? 25.574 2.142 2.099 1.00 53.19 87 ALA A CA 1
ATOM 724 C C . ALA A 1 8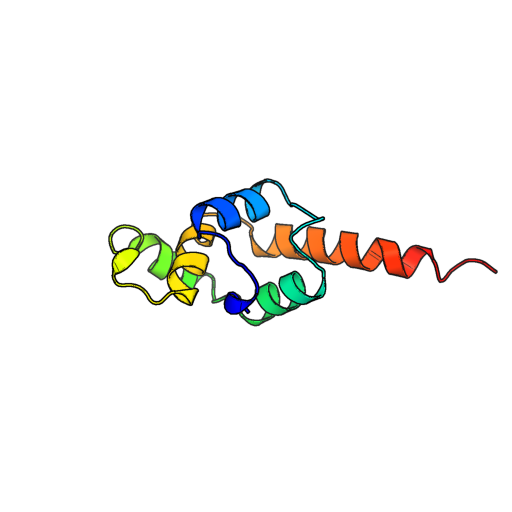7 ? 26.874 1.315 2.050 1.00 53.19 87 ALA A C 1
ATOM 726 O O . ALA A 1 87 ? 27.906 1.777 2.530 1.00 53.19 87 ALA A O 1
ATOM 727 N N . PHE A 1 88 ? 26.865 0.135 1.417 1.00 54.09 88 PHE A N 1
ATOM 728 C CA . PHE A 1 88 ? 28.064 -0.710 1.320 1.00 54.09 88 PHE A CA 1
ATOM 729 C C . PHE A 1 88 ? 29.157 -0.146 0.393 1.00 54.09 88 PHE A C 1
ATOM 731 O O . PHE A 1 88 ? 30.307 -0.566 0.490 1.00 54.09 88 PHE A O 1
ATOM 738 N N . SER A 1 89 ? 28.848 0.840 -0.456 1.00 52.44 89 SER A N 1
ATOM 739 C CA . SER A 1 89 ? 29.852 1.525 -1.283 1.00 52.44 89 SER A CA 1
ATOM 740 C C . SER A 1 89 ? 30.555 2.695 -0.582 1.00 52.44 89 SER A C 1
ATOM 742 O O . SER A 1 89 ? 31.520 3.205 -1.141 1.00 52.44 89 SER A O 1
ATOM 744 N N . ASN A 1 90 ? 30.136 3.103 0.627 1.00 50.81 90 ASN A N 1
ATOM 745 C CA . ASN A 1 90 ? 30.757 4.221 1.362 1.00 50.81 90 ASN A CA 1
ATOM 746 C C . ASN A 1 90 ? 31.652 3.783 2.543 1.00 50.81 90 ASN A C 1
ATOM 748 O O . ASN A 1 90 ? 32.044 4.605 3.363 1.00 50.81 90 ASN A O 1
ATOM 752 N N . SER A 1 91 ? 32.016 2.502 2.625 1.00 51.84 91 SER A N 1
ATOM 753 C CA . SER A 1 91 ? 33.145 2.043 3.448 1.00 51.84 91 SER A CA 1
ATOM 754 C C . SER A 1 91 ? 34.117 1.257 2.578 1.00 51.84 91 SER A C 1
ATOM 756 O O . SER A 1 91 ? 34.273 0.044 2.700 1.00 51.84 91 SER A O 1
ATOM 758 N N . ARG A 1 92 ? 34.778 1.968 1.667 1.00 46.72 92 ARG A N 1
ATOM 759 C CA . ARG A 1 92 ? 36.095 1.570 1.179 1.00 46.72 92 ARG A CA 1
ATOM 760 C C . ARG A 1 92 ? 37.042 2.748 1.371 1.00 46.72 92 ARG A C 1
ATOM 762 O O . ARG A 1 92 ? 36.912 3.732 0.651 1.00 46.72 92 ARG A O 1
ATOM 769 N N . PHE A 1 93 ? 37.985 2.509 2.283 1.00 44.88 93 PHE A N 1
ATOM 770 C CA . PHE A 1 93 ? 39.169 3.288 2.654 1.00 44.88 93 PHE A CA 1
ATOM 771 C C . PHE A 1 93 ? 38.920 4.521 3.520 1.00 44.88 93 PHE A C 1
ATOM 773 O O . PHE A 1 93 ? 38.268 5.477 3.056 1.00 44.88 93 PHE A O 1
#

Radius of gyration: 14.61 Å; chains: 1; bounding box: 56×19×26 Å

Secondary structure (DSSP, 8-state):
-GGG--S-HHHHHHHHHHT-TTTS-HHHHHHHHHSPPPHHHHHHHHHGGGGTTTS-HHHHHHHHHHTSTTHHHHHHHHHHHHHHHHHGGG---

Organism: NCBI:txid433720

InterPro domains:
  IPR015425 Formin, FH2 domain [PF02181] (1-88)
  IPR015425 Formin, FH2 domain [PS51444] (1-93)
  IPR042201 Formin, FH2 domain superfamily [G3DSA:1.20.58.2220] (1-91)
  IPR051425 Formin Homology [PTHR45725] (3-86)